Protein AF-A0A0F3RAL0-F1 (afdb_monomer_lite)

Structure (mmCIF, N/CA/C/O backbone):
data_AF-A0A0F3RAL0-F1
#
_entry.id   AF-A0A0F3RAL0-F1
#
loop_
_atom_site.group_PDB
_atom_site.id
_atom_site.type_symbol
_atom_site.label_atom_id
_atom_site.label_alt_id
_atom_site.label_comp_id
_atom_site.label_asym_id
_atom_site.label_entity_id
_atom_site.label_seq_id
_atom_site.pdbx_PDB_ins_code
_atom_site.Cartn_x
_atom_site.Cartn_y
_atom_site.Cartn_z
_atom_site.occupancy
_atom_site.B_iso_or_equiv
_atom_site.auth_seq_id
_atom_site.auth_comp_id
_atom_site.auth_asym_id
_atom_site.auth_atom_id
_atom_site.pdbx_PDB_model_num
ATOM 1 N N . MET A 1 1 ? 11.662 5.439 5.287 1.00 48.12 1 MET A N 1
ATOM 2 C CA . MET A 1 1 ? 11.137 5.782 6.631 1.00 48.12 1 MET A CA 1
ATOM 3 C C . MET A 1 1 ? 9.658 6.179 6.612 1.00 48.12 1 MET A C 1
ATOM 5 O O . MET A 1 1 ? 8.933 5.693 7.463 1.00 48.12 1 MET A O 1
ATOM 9 N N . SER A 1 2 ? 9.177 6.975 5.643 1.00 63.19 2 SER A N 1
ATOM 10 C CA . SER A 1 2 ? 7.765 7.419 5.580 1.00 63.19 2 SER A CA 1
ATOM 11 C C . SER A 1 2 ? 6.716 6.282 5.542 1.00 63.19 2 SER A C 1
ATOM 13 O O . SER A 1 2 ? 5.720 6.360 6.252 1.00 63.19 2 SER A O 1
ATOM 15 N N . SER A 1 3 ? 6.972 5.183 4.822 1.00 71.75 3 SER A N 1
ATOM 16 C CA . SER A 1 3 ? 6.012 4.067 4.689 1.00 71.75 3 SER A CA 1
ATOM 17 C C . SER A 1 3 ? 5.706 3.320 6.001 1.00 71.75 3 SER A C 1
ATOM 19 O O . SER A 1 3 ? 4.575 2.885 6.199 1.00 71.75 3 SER A O 1
ATOM 21 N N . MET A 1 4 ? 6.666 3.217 6.932 1.00 83.12 4 MET A N 1
ATOM 22 C CA . MET A 1 4 ? 6.408 2.601 8.245 1.00 83.12 4 MET A CA 1
ATOM 23 C C . MET A 1 4 ? 5.452 3.450 9.089 1.00 83.12 4 MET A C 1
ATOM 25 O O . MET A 1 4 ? 4.546 2.907 9.710 1.00 83.12 4 MET A O 1
ATOM 29 N N . GLY A 1 5 ? 5.618 4.777 9.074 1.00 85.06 5 GLY A N 1
ATOM 30 C CA . GLY A 1 5 ? 4.719 5.692 9.781 1.00 85.06 5 GLY A CA 1
ATOM 31 C C . GLY A 1 5 ? 3.303 5.692 9.203 1.00 85.06 5 GLY A C 1
ATOM 32 O O . GLY A 1 5 ? 2.341 5.677 9.963 1.00 85.06 5 GLY A O 1
ATOM 33 N N . GLU A 1 6 ? 3.168 5.639 7.872 1.00 85.44 6 GLU A N 1
ATOM 34 C CA . GLU A 1 6 ? 1.856 5.551 7.212 1.00 85.44 6 GLU A CA 1
ATOM 35 C C . GLU A 1 6 ? 1.140 4.232 7.543 1.00 85.44 6 GLU A C 1
ATOM 37 O O . GLU A 1 6 ? -0.054 4.242 7.838 1.00 85.44 6 GLU A O 1
ATOM 42 N N . ARG A 1 7 ? 1.868 3.106 7.582 1.00 84.94 7 ARG A N 1
ATOM 43 C CA . ARG A 1 7 ? 1.283 1.808 7.941 1.00 84.94 7 ARG A CA 1
ATOM 44 C C . ARG A 1 7 ? 0.832 1.769 9.396 1.00 84.94 7 ARG A C 1
ATOM 46 O O . ARG A 1 7 ? -0.327 1.472 9.653 1.00 84.94 7 ARG A O 1
ATOM 53 N N . VAL A 1 8 ? 1.710 2.157 10.323 1.00 89.94 8 VAL A N 1
ATOM 54 C CA . VAL A 1 8 ? 1.384 2.195 11.756 1.00 89.94 8 VAL A CA 1
ATOM 55 C C . VAL A 1 8 ? 0.217 3.147 12.021 1.00 89.94 8 VAL A C 1
ATOM 57 O O . VAL A 1 8 ? -0.689 2.787 12.762 1.00 89.94 8 VAL A O 1
ATOM 60 N N . GLY A 1 9 ? 0.185 4.319 11.378 1.00 89.12 9 GLY A N 1
ATOM 61 C CA . GLY A 1 9 ? -0.936 5.257 11.486 1.00 89.12 9 GLY A CA 1
ATOM 62 C C . GLY A 1 9 ? -2.259 4.683 10.966 1.00 89.12 9 GLY A C 1
ATOM 63 O O . GLY A 1 9 ? -3.288 4.846 11.617 1.00 89.12 9 GLY A O 1
ATOM 64 N N . ALA A 1 10 ? -2.241 3.966 9.837 1.00 88.00 10 ALA A N 1
ATOM 65 C CA . ALA A 1 10 ? -3.429 3.309 9.285 1.00 88.00 10 ALA A CA 1
ATOM 66 C C . ALA A 1 10 ? -3.923 2.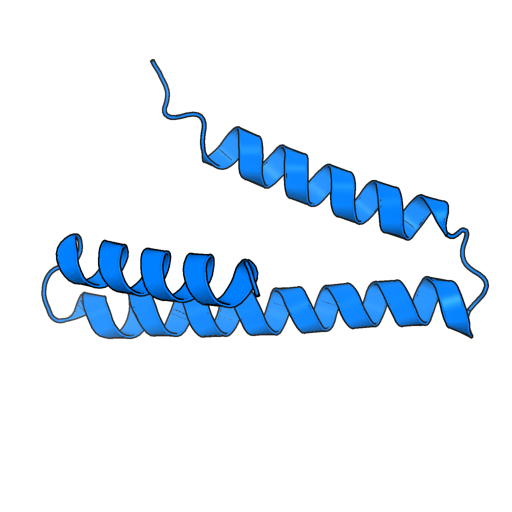155 10.170 1.00 88.00 10 ALA A C 1
ATOM 68 O O . ALA A 1 10 ? -5.123 2.026 10.408 1.00 88.00 10 ALA A O 1
ATOM 69 N N . GLU A 1 11 ? -3.007 1.334 10.687 1.00 89.50 11 GLU A N 1
ATOM 70 C CA . GLU A 1 11 ? -3.326 0.271 11.639 1.00 89.50 11 GLU A CA 1
ATOM 71 C C . GLU A 1 11 ? -3.957 0.872 12.904 1.00 89.50 11 GLU A C 1
ATOM 73 O O . GLU A 1 11 ? -5.015 0.412 13.329 1.00 89.50 11 GLU A O 1
ATOM 78 N N . LEU A 1 12 ? -3.385 1.954 13.444 1.00 91.50 12 LEU A N 1
ATOM 79 C CA . LEU A 1 12 ? -3.906 2.635 14.630 1.00 91.50 12 LEU A CA 1
ATOM 80 C C . LEU A 1 12 ? -5.309 3.219 14.385 1.00 91.50 12 LEU A C 1
ATOM 82 O O . LEU A 1 12 ? -6.240 2.917 15.131 1.00 91.50 12 LEU A O 1
ATOM 86 N N . TYR A 1 13 ? -5.506 3.927 13.271 1.00 89.75 13 TYR A N 1
ATOM 87 C CA . TYR A 1 13 ? -6.813 4.472 12.895 1.00 89.75 13 TYR A CA 1
ATOM 88 C C . TYR A 1 13 ? -7.893 3.386 12.766 1.00 89.75 13 TYR A C 1
ATOM 90 O O . TYR A 1 13 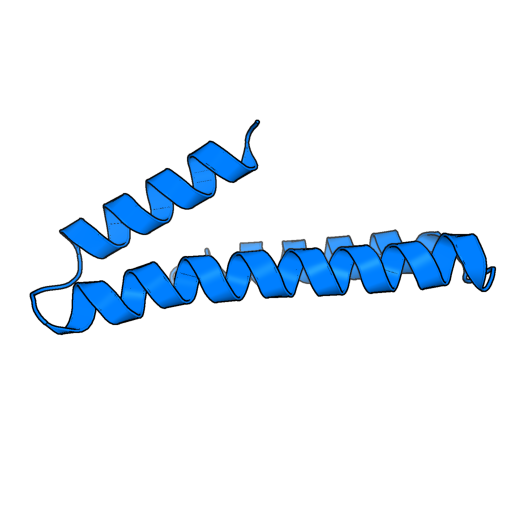? -8.990 3.515 13.313 1.00 89.75 13 TYR A O 1
ATOM 98 N N . LEU A 1 14 ? -7.588 2.274 12.087 1.00 88.25 14 LEU A N 1
ATOM 99 C CA . LEU A 1 14 ? -8.526 1.153 11.954 1.00 88.25 14 LEU A CA 1
ATOM 100 C C . LEU A 1 14 ? -8.838 0.510 13.303 1.00 88.25 14 LEU A C 1
ATOM 102 O O . LEU A 1 14 ? -9.963 0.064 13.536 1.00 88.25 14 LEU A O 1
ATOM 106 N N . THR A 1 15 ? -7.853 0.465 14.198 1.00 89.75 15 THR A N 1
ATOM 107 C CA . THR A 1 15 ? -8.048 -0.077 15.536 1.00 89.75 15 THR A CA 1
ATOM 108 C C . THR A 1 15 ? -8.930 0.784 16.436 1.00 89.75 15 THR A C 1
ATOM 110 O O . THR A 1 15 ? -9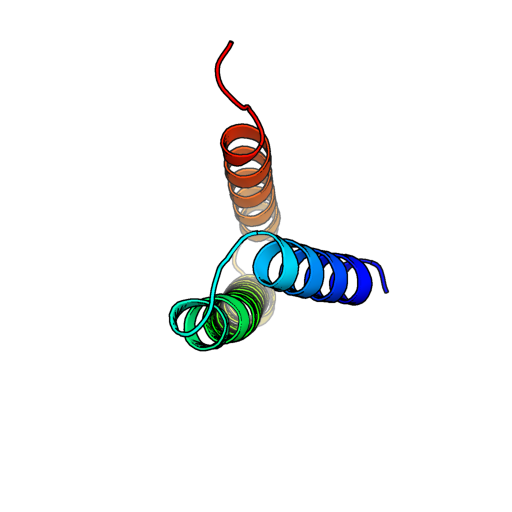.589 0.231 17.319 1.00 89.75 15 THR A O 1
ATOM 113 N N . GLU A 1 16 ? -8.957 2.095 16.207 1.00 92.12 16 GLU A N 1
ATOM 114 C CA . GLU A 1 16 ? -9.812 3.049 16.920 1.00 92.12 16 GLU A CA 1
ATOM 115 C C . GLU A 1 16 ? -11.212 3.148 16.296 1.00 92.12 16 GLU A C 1
ATOM 117 O O . GLU A 1 16 ? -12.200 3.275 17.014 1.00 92.12 16 GLU A O 1
ATOM 122 N N . SER A 1 17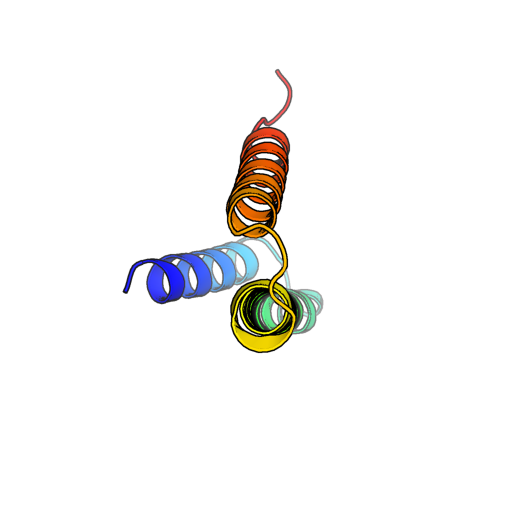 ? -11.314 3.046 14.968 1.00 88.38 17 SER A N 1
ATOM 123 C CA . SER A 1 17 ? -12.578 3.191 14.234 1.00 88.38 17 SER A CA 1
ATOM 124 C C . SER A 1 17 ? -13.445 1.923 14.246 1.00 88.38 17 SER A C 1
ATOM 126 O O . SER A 1 17 ? -14.675 2.008 14.254 1.00 88.38 17 SER A O 1
ATOM 128 N N . VAL A 1 18 ? -12.832 0.733 14.255 1.00 88.38 18 VAL A N 1
ATOM 129 C CA . VAL A 1 18 ? -13.546 -0.546 14.108 1.00 88.38 18 VAL A CA 1
ATOM 130 C C . VAL A 1 18 ? -13.678 -1.275 15.448 1.00 88.38 18 VAL A C 1
ATOM 132 O O . VAL A 1 18 ? -12.689 -1.614 16.098 1.00 88.38 18 VAL A O 1
ATOM 135 N N . GLY A 1 19 ? -14.915 -1.610 15.826 1.00 84.62 19 GLY A N 1
ATOM 136 C CA . GLY A 1 19 ? -15.205 -2.445 16.996 1.00 84.62 19 GLY A CA 1
ATOM 137 C C . GLY A 1 19 ? -14.748 -3.909 16.855 1.00 84.62 19 GLY A C 1
ATOM 138 O O . GLY A 1 19 ? -14.625 -4.464 15.758 1.00 84.62 19 GLY A O 1
ATOM 139 N N . VAL A 1 20 ? -14.520 -4.578 17.988 1.00 82.50 20 VAL A N 1
ATOM 140 C CA . VAL A 1 20 ? -14.270 -6.034 18.050 1.00 82.50 20 VAL A CA 1
ATOM 141 C C . VAL A 1 20 ? -15.521 -6.772 17.531 1.00 82.50 20 VAL A C 1
ATOM 143 O O . VAL A 1 20 ? -16.621 -6.358 17.896 1.00 82.50 20 VAL A O 1
ATOM 146 N N . PRO A 1 21 ? -15.437 -7.823 16.678 1.00 79.75 21 PRO A N 1
ATOM 147 C CA . PRO A 1 21 ? -14.276 -8.643 16.280 1.00 79.75 21 PRO A CA 1
ATOM 148 C C . PRO A 1 21 ? -13.614 -8.272 14.939 1.00 79.75 21 PRO A C 1
ATOM 150 O O . PRO A 1 21 ? -12.595 -8.854 14.571 1.00 79.75 21 PRO A O 1
ATOM 153 N N . LYS A 1 22 ? -14.171 -7.316 14.188 1.00 85.12 22 LYS A N 1
ATOM 154 C CA . LYS A 1 22 ? -13.738 -7.004 12.809 1.00 85.12 22 LYS A CA 1
ATOM 155 C C . LYS A 1 22 ? -12.395 -6.263 12.733 1.00 85.12 22 LYS A C 1
ATOM 157 O O . LYS A 1 22 ? -11.795 -6.182 11.666 1.00 85.12 22 LYS A O 1
ATOM 162 N N . ARG A 1 23 ? -11.893 -5.773 13.867 1.00 85.56 23 ARG A N 1
ATOM 163 C CA . ARG A 1 23 ? -10.602 -5.084 13.998 1.00 85.56 23 ARG A CA 1
ATOM 164 C C . ARG A 1 23 ? -9.401 -5.934 13.557 1.00 85.56 23 ARG A C 1
ATOM 166 O O . ARG A 1 23 ? -8.525 -5.427 12.867 1.00 85.56 23 ARG A O 1
ATOM 173 N N . PHE A 1 24 ? -9.369 -7.222 13.902 1.00 84.25 24 PHE A N 1
ATOM 174 C CA . PHE A 1 24 ? -8.257 -8.117 13.545 1.00 84.25 24 PHE A CA 1
ATOM 175 C C . PHE A 1 24 ? -8.110 -8.339 12.034 1.00 84.25 24 PHE A C 1
ATOM 177 O O . PHE A 1 24 ? -7.014 -8.107 11.516 1.00 84.25 24 PHE A O 1
ATOM 184 N N . PRO A 1 25 ? -9.170 -8.731 11.295 1.00 87.81 25 PRO A N 1
ATOM 185 C CA . PRO A 1 25 ? -9.051 -8.873 9.850 1.00 87.81 25 PRO A CA 1
ATOM 186 C C . PRO A 1 25 ? -8.780 -7.532 9.155 1.00 87.81 25 PRO A C 1
ATOM 188 O O . PRO A 1 25 ? -8.051 -7.521 8.170 1.00 87.81 25 PRO A O 1
ATOM 191 N N . ALA A 1 26 ? -9.285 -6.405 9.676 1.00 87.12 26 ALA A N 1
ATOM 192 C CA . ALA A 1 26 ? -9.020 -5.083 9.101 1.00 87.12 26 ALA A CA 1
ATOM 193 C C . ALA A 1 26 ? -7.528 -4.700 9.155 1.00 87.12 26 ALA A C 1
ATOM 195 O O . ALA A 1 26 ? -6.963 -4.291 8.143 1.00 87.12 26 ALA A O 1
ATOM 196 N N . VAL A 1 27 ? -6.868 -4.893 10.302 1.00 88.75 27 VAL A N 1
ATOM 197 C CA . VAL A 1 27 ? -5.423 -4.637 10.452 1.00 88.75 27 VAL A CA 1
ATOM 198 C C . VAL A 1 27 ? -4.598 -5.624 9.623 1.00 88.75 27 VAL A C 1
ATOM 200 O O . VAL A 1 27 ? -3.679 -5.222 8.911 1.00 88.75 27 VAL A O 1
ATOM 203 N N . ALA A 1 28 ? -4.959 -6.912 9.639 1.00 90.38 28 ALA A N 1
ATOM 204 C CA . ALA A 1 28 ? -4.278 -7.924 8.831 1.00 90.38 28 ALA A CA 1
ATOM 205 C C . ALA A 1 28 ? -4.346 -7.604 7.327 1.00 90.38 28 ALA A C 1
ATOM 207 O O . ALA A 1 28 ? -3.364 -7.784 6.605 1.00 90.38 28 ALA A O 1
ATOM 208 N N . PHE A 1 29 ? -5.478 -7.069 6.864 1.00 89.81 29 PHE A N 1
ATOM 209 C CA . PHE A 1 29 ? -5.669 -6.675 5.473 1.00 89.81 29 PHE A CA 1
ATOM 210 C C . PHE A 1 29 ? -4.717 -5.549 5.042 1.00 89.81 29 PHE A C 1
ATOM 212 O O . PHE A 1 29 ? -4.181 -5.604 3.936 1.00 89.81 29 PHE A O 1
ATOM 219 N N . VAL A 1 30 ? -4.417 -4.581 5.919 1.00 90.69 30 VAL A N 1
ATOM 220 C CA . VAL A 1 30 ? -3.403 -3.541 5.646 1.00 90.69 30 VAL A CA 1
ATOM 221 C C . VAL A 1 30 ? -2.031 -4.166 5.389 1.00 90.69 30 VAL A C 1
ATOM 223 O O . VAL A 1 30 ? -1.345 -3.788 4.437 1.00 90.69 30 VAL A O 1
ATOM 226 N N . GLY A 1 31 ? -1.647 -5.161 6.193 1.00 89.50 31 GLY A N 1
ATOM 227 C CA . GLY A 1 31 ? -0.399 -5.902 6.010 1.00 89.50 31 GLY A CA 1
ATOM 228 C C . GLY A 1 31 ? -0.336 -6.626 4.663 1.00 89.50 31 GLY A C 1
ATOM 229 O O . GLY A 1 31 ? 0.654 -6.495 3.942 1.00 89.50 31 GLY A O 1
ATOM 230 N N . VAL A 1 32 ? -1.411 -7.327 4.290 1.00 92.88 32 VAL A N 1
ATOM 231 C CA . VAL A 1 32 ? -1.510 -8.033 3.002 1.00 92.88 32 VAL A CA 1
ATOM 232 C C . VAL A 1 32 ? -1.399 -7.057 1.829 1.00 92.88 32 VAL A C 1
ATOM 234 O O . VAL A 1 32 ? -0.596 -7.280 0.924 1.00 92.88 32 VAL A O 1
ATOM 237 N N . CYS A 1 33 ? -2.136 -5.945 1.862 1.00 90.81 33 CYS A N 1
ATOM 238 C CA . CYS A 1 33 ? -2.080 -4.914 0.824 1.00 90.81 33 CYS A CA 1
ATOM 239 C C . CYS A 1 33 ? -0.678 -4.304 0.681 1.00 90.81 33 CYS A C 1
ATOM 241 O O . CYS A 1 33 ? -0.214 -4.095 -0.441 1.00 90.81 33 CYS A O 1
ATOM 243 N N . ALA A 1 34 ? 0.027 -4.072 1.793 1.00 89.38 34 ALA A N 1
ATOM 244 C CA . ALA A 1 34 ? 1.398 -3.567 1.769 1.00 89.38 34 ALA A CA 1
ATOM 245 C C . ALA A 1 34 ? 2.370 -4.564 1.111 1.00 89.38 34 ALA A C 1
ATOM 247 O O . ALA A 1 34 ? 3.181 -4.172 0.270 1.00 89.38 34 ALA A O 1
ATOM 248 N N . SER A 1 35 ? 2.268 -5.853 1.450 1.00 92.56 35 SER A N 1
ATOM 249 C CA . SER A 1 35 ? 3.086 -6.904 0.836 1.00 92.56 35 SER A CA 1
ATOM 250 C C . SER A 1 35 ? 2.806 -7.048 -0.660 1.00 92.56 35 SER A C 1
ATOM 252 O O . SER A 1 35 ? 3.749 -7.098 -1.446 1.00 92.56 35 SER A O 1
ATOM 254 N N . LEU A 1 36 ? 1.532 -7.040 -1.066 1.00 93.25 36 LEU A N 1
ATOM 255 C CA . LEU A 1 36 ? 1.144 -7.105 -2.477 1.00 93.25 36 LEU A CA 1
ATOM 256 C C . LEU A 1 36 ? 1.680 -5.907 -3.271 1.00 93.25 36 LEU A C 1
ATOM 258 O O . LEU A 1 36 ? 2.253 -6.095 -4.344 1.00 93.25 36 LEU A O 1
ATOM 262 N N . GLY A 1 37 ? 1.560 -4.690 -2.731 1.00 90.62 37 GLY A N 1
ATOM 263 C CA . GLY A 1 37 ? 2.105 -3.485 -3.360 1.00 90.62 37 GLY A CA 1
ATOM 264 C C . GLY A 1 37 ? 3.619 -3.567 -3.571 1.00 90.62 37 GLY A C 1
ATOM 265 O O . GLY A 1 37 ? 4.111 -3.225 -4.647 1.00 90.62 37 GLY A O 1
ATOM 266 N N . LEU A 1 38 ? 4.355 -4.096 -2.586 1.00 90.94 38 LEU A N 1
ATOM 267 C CA . LEU A 1 38 ? 5.798 -4.318 -2.699 1.00 90.94 38 LEU A CA 1
ATOM 268 C C . LEU A 1 38 ? 6.134 -5.341 -3.795 1.00 90.94 38 LEU A C 1
ATOM 270 O O . LEU A 1 38 ? 7.022 -5.095 -4.610 1.00 90.94 38 LEU A O 1
ATOM 274 N N . THR A 1 39 ? 5.421 -6.471 -3.844 1.00 94.44 39 THR A N 1
ATOM 275 C CA . THR A 1 39 ? 5.635 -7.515 -4.859 1.00 94.44 39 THR A CA 1
ATOM 276 C C . THR A 1 39 ? 5.382 -6.990 -6.269 1.00 94.44 39 THR A C 1
ATOM 278 O O . THR A 1 39 ? 6.177 -7.254 -7.170 1.00 94.44 39 THR A O 1
ATOM 281 N N . VAL A 1 40 ? 4.320 -6.203 -6.465 1.00 92.56 40 VAL A N 1
ATOM 282 C CA . VAL A 1 40 ? 4.018 -5.586 -7.764 1.00 92.56 40 VAL A CA 1
ATOM 283 C C . VAL A 1 40 ? 5.090 -4.564 -8.144 1.00 92.56 40 VAL A C 1
ATOM 285 O O . VAL A 1 40 ? 5.564 -4.581 -9.278 1.00 92.56 40 VAL A O 1
ATOM 288 N N . ALA A 1 41 ? 5.534 -3.721 -7.208 1.00 91.25 41 ALA A N 1
ATOM 289 C CA . ALA A 1 41 ? 6.605 -2.756 -7.461 1.00 91.25 41 ALA A CA 1
ATOM 290 C C . ALA A 1 41 ? 7.918 -3.446 -7.869 1.00 91.25 41 ALA A C 1
ATOM 292 O O . ALA A 1 41 ? 8.566 -3.026 -8.828 1.00 91.25 41 ALA A O 1
ATOM 293 N N . LEU A 1 42 ? 8.273 -4.540 -7.188 1.00 92.81 42 LEU A N 1
ATOM 294 C CA . LEU A 1 42 ? 9.414 -5.382 -7.547 1.00 92.81 42 LEU A CA 1
ATOM 295 C C . LEU A 1 42 ? 9.243 -5.998 -8.940 1.00 92.81 42 LEU A C 1
ATOM 297 O O . LEU A 1 42 ? 10.174 -5.939 -9.736 1.00 92.81 42 LEU A O 1
ATOM 301 N N . GLY A 1 43 ? 8.060 -6.523 -9.267 1.00 92.00 43 GLY A N 1
ATOM 302 C CA . GLY A 1 43 ? 7.765 -7.060 -10.598 1.00 92.00 43 GLY A CA 1
ATOM 303 C C . GLY A 1 43 ? 7.911 -6.017 -11.712 1.00 92.00 43 GLY A C 1
ATOM 304 O O . GLY A 1 43 ? 8.488 -6.293 -12.759 1.00 92.00 43 GLY A O 1
ATOM 305 N N . VAL A 1 44 ? 7.458 -4.784 -11.487 1.00 90.69 44 VAL A N 1
ATOM 306 C CA . VAL A 1 44 ? 7.639 -3.690 -12.457 1.00 90.69 44 VAL A CA 1
ATOM 307 C C . VAL A 1 44 ? 9.116 -3.298 -12.577 1.00 90.69 44 VAL A C 1
ATOM 309 O O . VAL A 1 44 ? 9.605 -3.065 -13.684 1.00 90.69 44 VAL A O 1
ATOM 312 N N . ALA A 1 45 ? 9.852 -3.270 -11.464 1.00 89.69 45 ALA A N 1
ATOM 313 C CA . ALA A 1 45 ? 11.281 -2.974 -11.467 1.00 89.69 45 ALA A CA 1
ATOM 314 C C . ALA A 1 45 ? 12.092 -4.036 -12.226 1.00 89.69 45 ALA A C 1
ATOM 316 O O . ALA A 1 45 ? 12.985 -3.679 -12.996 1.00 89.69 45 ALA A O 1
ATOM 317 N N . THR A 1 46 ? 11.774 -5.325 -12.070 1.00 91.44 46 THR A N 1
ATOM 318 C CA . THR A 1 46 ? 12.449 -6.402 -12.813 1.00 91.44 46 THR A CA 1
ATOM 319 C C . THR A 1 46 ? 12.129 -6.342 -14.303 1.00 91.44 46 THR A C 1
ATOM 321 O O . THR A 1 46 ? 13.032 -6.514 -15.118 1.00 91.44 46 THR A O 1
ATOM 324 N N . LEU A 1 47 ? 10.895 -6.006 -14.690 1.00 88.75 47 LEU A N 1
ATOM 325 C CA . LEU A 1 47 ? 10.534 -5.792 -16.097 1.00 88.75 47 LEU A CA 1
ATOM 326 C C . LEU A 1 47 ? 11.338 -4.649 -16.734 1.00 88.75 47 LEU A C 1
ATOM 328 O O . LEU A 1 47 ? 11.896 -4.814 -17.819 1.00 88.75 47 LEU A O 1
ATOM 332 N N . VAL A 1 48 ? 11.461 -3.511 -16.049 1.00 89.06 48 VAL A N 1
ATOM 333 C CA . VAL A 1 48 ? 12.228 -2.362 -16.558 1.00 89.06 48 VAL A CA 1
ATOM 334 C C . VAL A 1 48 ? 13.733 -2.639 -16.606 1.00 89.06 48 VAL A C 1
ATOM 336 O O . VAL A 1 48 ? 14.390 -2.247 -17.565 1.00 89.06 48 VAL A O 1
ATOM 339 N N . THR A 1 49 ? 14.291 -3.315 -15.601 1.00 87.25 49 THR A N 1
ATOM 340 C CA . THR A 1 49 ? 15.751 -3.499 -15.487 1.00 87.25 49 THR A CA 1
ATOM 341 C C . THR A 1 49 ? 16.282 -4.731 -16.216 1.00 87.25 49 THR A C 1
ATOM 343 O O . THR A 1 49 ? 17.382 -4.676 -16.754 1.00 87.25 49 THR A O 1
ATOM 346 N N . SER A 1 50 ? 15.526 -5.834 -16.252 1.00 87.12 50 SER A N 1
ATOM 347 C CA . SER A 1 50 ? 15.983 -7.115 -16.818 1.00 87.12 50 SER A CA 1
ATOM 348 C C . SER A 1 50 ? 15.457 -7.377 -18.230 1.00 87.12 50 SER A C 1
ATOM 350 O O . SER A 1 50 ? 16.163 -7.979 -19.031 1.00 87.12 50 SER A O 1
ATOM 352 N N . TYR A 1 51 ? 14.247 -6.912 -18.565 1.00 81.62 51 TYR A N 1
ATOM 353 C CA . TYR A 1 51 ? 13.636 -7.135 -19.886 1.00 81.62 51 TYR A CA 1
ATOM 354 C C . TYR A 1 51 ? 13.777 -5.936 -20.838 1.00 81.62 51 TYR A C 1
ATOM 356 O O . TYR A 1 51 ? 13.264 -5.973 -21.954 1.00 81.62 51 TYR A O 1
ATOM 364 N N . GLY A 1 52 ? 14.461 -4.866 -20.417 1.00 80.88 52 GLY A N 1
ATOM 365 C CA . GLY A 1 52 ? 14.721 -3.690 -21.256 1.00 80.88 52 GLY A CA 1
ATOM 366 C C . GLY A 1 52 ? 13.475 -2.859 -21.581 1.00 80.88 52 GLY A C 1
ATOM 367 O O . GLY A 1 52 ? 13.486 -2.076 -22.532 1.00 80.88 52 GLY A O 1
ATOM 368 N N . PHE A 1 53 ? 12.392 -3.018 -20.811 1.00 78.62 53 PHE A N 1
ATOM 369 C CA . PHE A 1 53 ? 11.202 -2.186 -20.960 1.00 78.62 53 PHE A CA 1
ATOM 370 C C . PHE A 1 53 ? 11.519 -0.716 -20.677 1.00 78.62 53 PHE A C 1
ATOM 372 O O . PHE A 1 53 ? 12.374 -0.371 -19.862 1.00 78.62 53 PHE A O 1
ATOM 379 N N . ASN A 1 54 ? 10.786 0.175 -21.343 1.00 86.25 54 ASN A N 1
ATOM 380 C CA . ASN A 1 54 ? 10.994 1.609 -21.209 1.00 86.25 54 ASN A CA 1
ATOM 381 C C . ASN A 1 54 ? 10.763 2.044 -19.749 1.00 86.25 54 ASN A C 1
ATOM 383 O O . ASN A 1 54 ? 9.666 1.861 -19.220 1.00 86.25 54 ASN A O 1
ATOM 387 N N . TRP A 1 55 ? 11.760 2.663 -19.107 1.00 86.88 55 TRP A N 1
ATOM 388 C CA . TRP A 1 55 ? 11.688 3.098 -17.700 1.00 86.88 55 TRP A CA 1
ATOM 389 C C . TRP A 1 55 ? 10.499 4.025 -17.414 1.00 86.88 55 TRP A C 1
ATOM 391 O O . TRP A 1 55 ? 9.980 4.067 -16.298 1.00 86.88 55 TRP A O 1
ATOM 401 N N . ARG A 1 56 ? 10.013 4.720 -18.451 1.00 88.19 56 ARG A N 1
ATOM 402 C CA . ARG A 1 56 ? 8.796 5.534 -18.414 1.00 88.19 56 ARG A CA 1
ATOM 403 C C . ARG A 1 56 ? 7.584 4.756 -17.905 1.00 88.19 56 ARG A C 1
ATOM 405 O O . ARG A 1 56 ? 6.744 5.342 -17.238 1.00 88.19 56 ARG A O 1
ATOM 412 N N . ILE A 1 57 ? 7.492 3.458 -18.183 1.00 85.56 57 ILE A N 1
ATOM 413 C CA . ILE A 1 57 ? 6.370 2.618 -17.748 1.00 85.56 57 ILE A CA 1
ATOM 414 C C . ILE A 1 57 ? 6.343 2.490 -16.224 1.00 85.56 57 ILE A C 1
ATOM 416 O O . ILE A 1 57 ? 5.274 2.618 -15.639 1.00 85.56 57 ILE A O 1
ATOM 420 N N . ALA A 1 58 ? 7.495 2.344 -15.560 1.00 87.69 58 ALA A N 1
ATOM 421 C CA . ALA A 1 58 ? 7.541 2.357 -14.096 1.00 87.69 58 ALA A CA 1
ATOM 422 C C . ALA A 1 58 ? 7.039 3.692 -13.524 1.00 87.69 58 ALA A C 1
ATOM 424 O O . ALA A 1 58 ? 6.311 3.707 -12.531 1.00 87.69 58 ALA A O 1
ATOM 425 N N . PHE A 1 59 ? 7.365 4.805 -14.187 1.00 88.25 59 PHE A N 1
ATO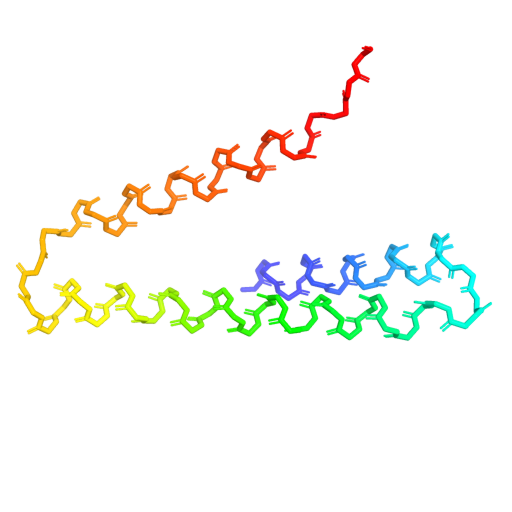M 426 C CA . PHE A 1 59 ? 6.866 6.121 -13.796 1.00 88.25 59 PHE A CA 1
ATOM 427 C C . PHE A 1 59 ? 5.349 6.246 -13.995 1.00 88.25 59 PHE A C 1
ATOM 429 O O . PHE A 1 59 ? 4.650 6.694 -13.091 1.00 88.25 59 PHE A O 1
ATOM 436 N N . TRP A 1 60 ? 4.823 5.797 -15.139 1.00 90.75 60 TRP A N 1
ATOM 437 C CA . TRP A 1 60 ? 3.383 5.789 -15.421 1.00 90.75 60 TRP A CA 1
ATOM 438 C C . TRP A 1 60 ? 2.595 4.922 -14.436 1.00 90.75 60 TRP A C 1
ATOM 440 O O . TRP A 1 60 ? 1.531 5.337 -13.982 1.00 90.75 60 TRP A O 1
ATOM 450 N N . VAL A 1 61 ? 3.130 3.759 -14.056 1.00 90.81 61 VAL A N 1
ATOM 451 C CA . VAL A 1 61 ? 2.521 2.899 -13.031 1.00 90.81 61 VAL A CA 1
ATOM 452 C C . VAL A 1 61 ? 2.475 3.623 -11.682 1.00 90.81 61 VAL A C 1
ATOM 454 O O . VAL A 1 61 ? 1.416 3.679 -11.058 1.00 90.81 61 VAL A O 1
ATOM 457 N N . GLY A 1 62 ? 3.580 4.246 -11.257 1.00 90.56 62 GLY A N 1
ATOM 458 C CA . GLY A 1 62 ? 3.620 5.043 -10.026 1.00 90.56 62 GLY A CA 1
ATOM 459 C C . GLY A 1 62 ? 2.646 6.227 -10.041 1.00 90.56 62 GLY A C 1
ATOM 460 O O . GLY A 1 62 ? 1.928 6.447 -9.066 1.00 90.56 62 GLY A O 1
ATOM 461 N N . ALA A 1 63 ? 2.564 6.949 -11.162 1.00 92.88 63 ALA A N 1
ATOM 462 C CA . ALA A 1 63 ? 1.638 8.066 -11.343 1.00 92.88 63 ALA A CA 1
ATOM 463 C C . ALA A 1 63 ? 0.166 7.620 -11.284 1.00 92.88 63 ALA A C 1
ATOM 465 O O . ALA A 1 63 ? -0.652 8.289 -10.655 1.00 92.88 63 ALA A O 1
ATOM 466 N N . GLY A 1 64 ? -0.169 6.469 -11.878 1.00 93.88 64 GLY A N 1
ATOM 467 C CA . GLY A 1 64 ? -1.510 5.887 -11.795 1.00 93.88 64 GLY A CA 1
ATOM 468 C C . GLY A 1 64 ? -1.906 5.529 -10.360 1.00 93.88 64 GLY A C 1
ATOM 469 O O . GLY A 1 64 ? -2.999 5.877 -9.917 1.00 93.88 64 GLY A O 1
ATOM 470 N N . ILE A 1 65 ? -0.996 4.909 -9.600 1.00 90.56 65 ILE A N 1
ATOM 471 C CA . ILE A 1 65 ? -1.222 4.579 -8.183 1.00 90.56 65 ILE A CA 1
ATOM 472 C C . ILE A 1 65 ? -1.424 5.855 -7.356 1.00 90.56 65 ILE A C 1
ATOM 474 O O . ILE A 1 65 ? -2.333 5.909 -6.528 1.00 90.56 65 ILE A O 1
ATOM 478 N N . ALA A 1 66 ? -0.624 6.897 -7.603 1.00 90.12 66 ALA A N 1
ATOM 479 C CA . ALA A 1 66 ? -0.759 8.181 -6.922 1.00 90.12 66 ALA A CA 1
ATOM 480 C C . ALA A 1 66 ? -2.110 8.855 -7.214 1.00 90.12 66 ALA A C 1
ATOM 482 O O . ALA A 1 66 ? -2.743 9.352 -6.285 1.00 90.12 66 ALA A O 1
ATOM 483 N N . LEU A 1 67 ? -2.580 8.813 -8.466 1.00 92.69 67 LEU A N 1
ATOM 484 C CA . LEU A 1 67 ? -3.896 9.331 -8.857 1.00 92.69 67 LEU A CA 1
ATOM 485 C C . LEU A 1 67 ? -5.046 8.590 -8.169 1.00 92.69 67 LEU A C 1
ATOM 487 O O . LEU A 1 67 ? -5.974 9.218 -7.659 1.00 92.69 67 LEU A O 1
ATOM 491 N N . ILE A 1 68 ? -4.983 7.257 -8.124 1.00 90.56 68 ILE A N 1
ATOM 492 C CA . ILE A 1 68 ? -5.987 6.447 -7.420 1.00 90.56 68 ILE A CA 1
ATOM 493 C C . ILE A 1 68 ? -5.958 6.771 -5.924 1.00 90.56 68 ILE A C 1
ATOM 495 O O . ILE A 1 68 ? -7.007 6.969 -5.317 1.00 90.56 68 ILE A O 1
ATOM 499 N N . GLY A 1 69 ? -4.764 6.888 -5.336 1.00 87.75 69 GLY A N 1
ATOM 500 C CA . GLY A 1 69 ? -4.587 7.260 -3.936 1.00 87.75 69 GLY A CA 1
ATOM 501 C C . GLY A 1 69 ? -5.119 8.658 -3.618 1.00 87.75 69 GLY A C 1
ATOM 502 O O . GLY A 1 69 ? -5.740 8.847 -2.573 1.00 87.75 69 GLY A O 1
ATOM 503 N N . SER A 1 70 ? -4.936 9.631 -4.516 1.00 87.81 70 SER A N 1
ATOM 504 C CA . SER A 1 70 ? -5.506 10.968 -4.347 1.00 87.81 70 SER A CA 1
ATOM 505 C C . SER A 1 70 ? -7.026 10.949 -4.475 1.00 87.81 70 SER A C 1
ATOM 507 O O . SER A 1 70 ? -7.690 11.531 -3.625 1.00 87.81 70 SER A O 1
ATOM 509 N N . ALA A 1 71 ? -7.574 10.233 -5.464 1.00 88.44 71 ALA A N 1
ATOM 510 C CA . ALA A 1 71 ? -9.018 10.092 -5.662 1.00 88.44 71 ALA A CA 1
ATOM 511 C C . ALA A 1 71 ? -9.696 9.400 -4.468 1.00 88.44 71 ALA A C 1
ATOM 513 O O . ALA A 1 71 ? -10.724 9.857 -3.983 1.00 88.44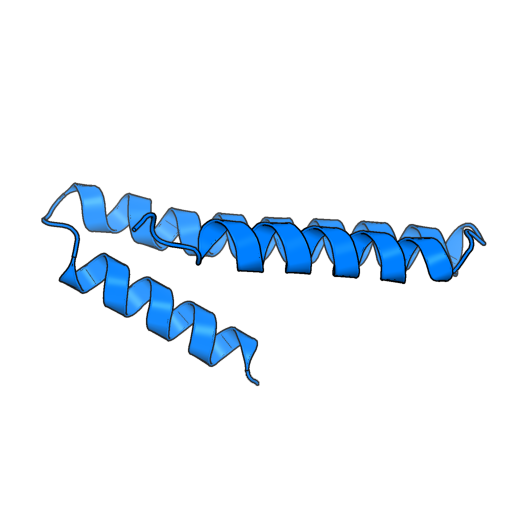 71 ALA A O 1
ATOM 514 N N . ALA A 1 72 ? -9.083 8.345 -3.927 1.00 84.38 72 ALA A N 1
ATOM 515 C CA . ALA A 1 72 ? -9.593 7.639 -2.753 1.00 84.38 72 ALA A CA 1
ATOM 516 C C . ALA A 1 72 ? -9.636 8.517 -1.487 1.00 84.38 72 ALA A C 1
ATOM 518 O O . ALA A 1 72 ? -10.435 8.257 -0.591 1.00 84.38 72 ALA A O 1
ATOM 519 N N . ARG A 1 73 ? -8.789 9.553 -1.407 1.00 80.44 73 ARG A N 1
ATOM 520 C CA . ARG A 1 73 ? -8.765 10.526 -0.302 1.00 80.44 73 ARG A CA 1
ATOM 521 C C . ARG A 1 73 ? -9.726 11.701 -0.517 1.00 80.44 73 ARG A C 1
ATOM 523 O O . ARG A 1 73 ? -9.899 12.493 0.408 1.00 80.44 73 ARG A O 1
ATOM 530 N N . THR A 1 74 ? -10.362 11.832 -1.687 1.00 79.56 74 THR A N 1
ATOM 531 C CA . THR A 1 74 ? -11.417 12.833 -1.887 1.00 79.56 74 THR A CA 1
ATOM 532 C C . THR A 1 74 ? -12.717 12.297 -1.295 1.00 79.56 74 THR A C 1
ATOM 534 O O . THR A 1 74 ? -13.511 11.636 -1.963 1.00 79.56 74 THR A O 1
ATOM 537 N N . THR A 1 75 ? -12.926 12.553 -0.007 1.00 53.91 75 THR A N 1
ATOM 538 C CA . THR A 1 75 ? -14.253 12.462 0.601 1.00 53.91 75 THR A CA 1
ATOM 539 C C . THR A 1 75 ? -15.170 13.436 -0.138 1.00 53.91 75 THR A C 1
ATOM 541 O O . THR A 1 75 ? -14.867 14.625 -0.215 1.00 53.91 75 THR A O 1
ATOM 544 N N . TYR A 1 76 ? -16.246 12.906 -0.718 1.00 56.94 76 TYR A N 1
ATOM 545 C CA . TYR A 1 76 ? -17.334 13.659 -1.336 1.00 56.94 76 TYR A CA 1
ATOM 546 C C . TYR A 1 76 ? -17.747 14.845 -0.442 1.00 56.94 76 TYR A C 1
ATOM 548 O O . TYR A 1 76 ? -17.984 14.652 0.751 1.00 56.94 76 TYR A O 1
ATOM 556 N N . THR A 1 77 ? -17.816 16.049 -1.020 1.00 44.59 77 THR A N 1
ATOM 557 C CA . THR A 1 77 ? -18.712 17.121 -0.547 1.00 44.59 77 THR A CA 1
ATOM 558 C C . THR A 1 77 ? -20.159 16.690 -0.699 1.00 44.59 77 THR A C 1
ATOM 560 O O . THR A 1 77 ? -20.449 16.099 -1.767 1.00 44.59 77 THR A O 1
#

Foldseek 3Di:
DVVVVVLVVQLVVLCVPDDPPVSVVSNVVSVVVVVVVVVVLVVVVCCVPVVVPDVVVSVVVVVVVVVVVVVVPPDDD

pLDDT: mean 85.85, std 9.58, range [44.59, 94.44]

Secondary structure (DSSP, 8-state):
-HHHHHHHHHHHHHHHHSPTTTHHHHHHHHHHHHHHHHHHHHHHHHHHHHS---THHHHHHHHHHHHHHHHHT----

Radius of gyration: 15.84 Å; chains: 1; bounding box: 35×26×39 Å

Sequence (77 aa):
MSSMGERVGAELYLTESVGVPKRFPAVAFVGVCASLGLTVALGVATLVTSYGFNWRIAFWVGAGIALIGSAARTTYT